Protein AF-A0A356X914-F1 (afdb_monomer_lite)

Foldseek 3Di:
DLPDPPDDPVVVCCQACNAPDPVGHHDDCVPVVSLVVVLVVVVCCCVVVVDQEDEAEPQRHHDPVSVVVSVVSNCVVPVNGYYHYDDPDDDPVVRLSPDDDDVPDD

pLDDT: mean 92.24, std 12.02, range [38.88, 98.75]

Secondary structure (DSSP, 8-state):
-TT-TT--HHHHHHHHSS-SSTTSPPP-TTSHHHHHHHHHHHHHHHHHHT-SEEEETTTTSS-HHHHHHHHHHHHHH-TT-EEEE----SSHHHHHTT-TT-TT--

Radius of gyration: 14.63 Å; chains: 1; bounding box: 41×31×37 Å

Structure (mmCIF, N/CA/C/O backbone):
data_AF-A0A356X914-F1
#
_entry.id   AF-A0A356X914-F1
#
loop_
_atom_site.group_PDB
_atom_site.id
_atom_site.type_symbol
_atom_site.label_atom_id
_atom_site.label_alt_id
_atom_site.label_comp_id
_atom_site.label_asym_id
_atom_site.label_entity_id
_atom_site.label_seq_id
_atom_site.pdbx_PDB_ins_code
_atom_site.Cartn_x
_atom_site.Cartn_y
_atom_site.Cartn_z
_atom_site.occupancy
_atom_site.B_iso_or_equiv
_atom_site.auth_seq_id
_atom_site.auth_comp_id
_atom_site.auth_asym_id
_atom_site.auth_atom_id
_atom_site.pdbx_PDB_model_num
ATOM 1 N N . TYR A 1 1 ? 14.286 -1.497 -5.632 1.00 61.72 1 TYR A N 1
ATOM 2 C CA . TYR A 1 1 ? 14.178 -0.160 -5.027 1.00 61.72 1 TYR A CA 1
ATOM 3 C C . TYR A 1 1 ? 14.052 -0.260 -3.510 1.00 61.72 1 TYR A C 1
ATOM 5 O O . TYR A 1 1 ? 15.075 -0.101 -2.871 1.00 61.72 1 TYR A O 1
ATOM 13 N N . GLY A 1 2 ? 12.900 -0.630 -2.929 1.00 66.56 2 GLY A N 1
ATOM 14 C CA . GLY A 1 2 ? 12.743 -0.671 -1.459 1.00 66.56 2 GLY A CA 1
ATOM 15 C C . GLY A 1 2 ? 13.758 -1.553 -0.718 1.00 66.56 2 GLY A C 1
ATOM 16 O O . GLY A 1 2 ? 14.367 -1.123 0.256 1.00 66.56 2 GLY A O 1
ATOM 17 N N . SER A 1 3 ? 14.010 -2.761 -1.228 1.00 77.44 3 SER A N 1
ATOM 18 C CA . SER A 1 3 ? 14.963 -3.714 -0.638 1.00 77.44 3 SER A CA 1
ATOM 19 C C . SER A 1 3 ? 16.279 -3.862 -1.420 1.00 77.44 3 SER A C 1
ATOM 21 O O . SER A 1 3 ? 17.091 -4.722 -1.082 1.00 77.44 3 SER A O 1
ATOM 23 N N . ASP A 1 4 ? 16.471 -3.109 -2.510 1.00 88.50 4 ASP A N 1
ATOM 24 C CA . ASP A 1 4 ? 17.637 -3.253 -3.396 1.00 88.50 4 ASP A CA 1
ATOM 25 C C . ASP A 1 4 ? 18.614 -2.091 -3.172 1.00 88.50 4 ASP A C 1
ATOM 27 O O . ASP A 1 4 ? 18.300 -0.966 -3.567 1.00 88.50 4 ASP A O 1
ATOM 31 N N . PRO A 1 5 ? 19.801 -2.342 -2.591 1.00 88.44 5 PRO A N 1
ATOM 32 C CA . PRO A 1 5 ? 20.778 -1.297 -2.293 1.00 88.44 5 PRO A CA 1
ATOM 33 C C . PRO A 1 5 ? 21.450 -0.701 -3.541 1.00 88.44 5 PRO A C 1
ATOM 35 O O . PRO A 1 5 ? 22.201 0.264 -3.416 1.00 88.44 5 PRO A O 1
ATOM 38 N N . TYR A 1 6 ? 21.223 -1.273 -4.726 1.00 94.12 6 TYR A N 1
ATOM 39 C CA . TYR A 1 6 ? 21.817 -0.836 -5.991 1.00 94.12 6 TYR A CA 1
ATOM 40 C C . TYR A 1 6 ? 20.777 -0.331 -6.998 1.00 94.12 6 TYR A C 1
ATOM 42 O O . TYR A 1 6 ? 21.103 -0.151 -8.173 1.00 94.12 6 TYR A O 1
ATOM 50 N N . ALA A 1 7 ? 19.536 -0.109 -6.555 1.00 93.06 7 ALA A N 1
ATOM 51 C CA . ALA A 1 7 ? 18.473 0.381 -7.418 1.00 93.06 7 ALA A CA 1
ATOM 52 C C . ALA A 1 7 ? 18.825 1.747 -8.022 1.00 93.06 7 ALA A C 1
ATOM 54 O O . ALA A 1 7 ? 19.342 2.632 -7.340 1.00 93.06 7 ALA A O 1
ATOM 55 N N . SER A 1 8 ? 18.516 1.926 -9.307 1.00 95.81 8 SER A N 1
ATOM 56 C CA . SER A 1 8 ? 18.663 3.221 -9.964 1.00 95.81 8 SER A CA 1
ATOM 57 C C . SER A 1 8 ? 17.478 4.137 -9.645 1.00 95.81 8 SER A C 1
ATOM 59 O O . SER A 1 8 ? 16.345 3.675 -9.464 1.00 95.81 8 SER A O 1
ATOM 61 N N . ASP A 1 9 ? 17.718 5.449 -9.641 1.00 93.88 9 ASP A N 1
ATOM 62 C CA . ASP A 1 9 ? 16.647 6.442 -9.494 1.00 93.88 9 ASP A CA 1
ATOM 63 C C . ASP A 1 9 ? 15.623 6.326 -10.629 1.00 93.88 9 ASP A C 1
ATOM 65 O O . ASP A 1 9 ? 14.424 6.452 -10.400 1.00 93.88 9 ASP A O 1
ATOM 69 N N . TYR A 1 10 ? 16.088 6.025 -11.846 1.00 95.12 10 TYR A N 1
ATOM 70 C CA . TYR A 1 10 ? 15.228 5.865 -13.018 1.00 95.12 10 TYR A CA 1
ATOM 71 C C . TYR A 1 10 ? 14.238 4.707 -12.857 1.00 95.12 10 TYR A C 1
ATOM 73 O O . TYR A 1 10 ? 13.049 4.874 -13.117 1.00 95.12 10 TYR A O 1
ATOM 81 N N . ASP A 1 11 ? 14.709 3.536 -12.421 1.00 95.00 11 ASP A N 1
ATOM 82 C CA . ASP A 1 11 ? 13.834 2.373 -12.243 1.00 95.00 11 ASP A CA 1
ATOM 83 C C . ASP A 1 11 ? 12.860 2.580 -11.077 1.00 95.00 11 ASP A C 1
ATOM 85 O O . ASP A 1 11 ? 11.711 2.148 -11.147 1.00 95.00 11 ASP A O 1
ATOM 89 N N . SER A 1 12 ? 13.304 3.276 -10.028 1.00 92.75 12 SER A N 1
ATOM 90 C CA . SER A 1 12 ? 12.478 3.614 -8.864 1.00 92.75 12 SER A CA 1
ATOM 91 C C . SER A 1 12 ? 11.362 4.596 -9.233 1.00 92.75 12 SER A C 1
ATOM 93 O O . SER A 1 12 ? 10.204 4.368 -8.895 1.00 92.75 12 SER A O 1
ATOM 95 N N . ASP A 1 13 ? 11.692 5.648 -9.987 1.00 93.25 13 ASP A N 1
ATOM 96 C CA . ASP A 1 13 ? 10.728 6.623 -10.503 1.00 93.25 13 ASP A CA 1
ATOM 97 C C . ASP A 1 13 ? 9.716 5.969 -11.448 1.00 93.25 13 ASP A C 1
ATOM 99 O O . ASP A 1 13 ? 8.511 6.164 -11.316 1.00 93.25 13 ASP A O 1
ATOM 103 N N . LYS A 1 14 ? 10.193 5.119 -12.359 1.00 94.25 14 LYS A N 1
ATOM 104 C CA . LYS A 1 14 ? 9.332 4.405 -13.301 1.00 94.25 14 LYS A CA 1
ATOM 105 C C . LYS A 1 14 ? 8.381 3.422 -12.616 1.00 94.25 14 LYS A C 1
ATOM 107 O O . LYS A 1 14 ? 7.283 3.216 -13.125 1.00 94.25 14 LYS A O 1
ATOM 112 N N . LEU A 1 15 ? 8.803 2.802 -11.514 1.00 93.62 15 LEU A N 1
ATOM 113 C CA . LEU A 1 15 ? 7.954 1.907 -10.730 1.00 93.62 15 LEU A CA 1
ATOM 114 C C . LEU A 1 15 ? 6.857 2.680 -9.990 1.00 93.62 15 LEU A C 1
ATOM 116 O O . LEU A 1 15 ? 5.715 2.238 -10.018 1.00 93.62 15 LEU A O 1
ATOM 120 N N . MET A 1 16 ? 7.204 3.803 -9.351 1.00 92.75 16 MET A N 1
ATOM 121 C CA . MET A 1 16 ? 6.286 4.506 -8.445 1.00 92.75 16 MET A CA 1
ATOM 122 C C . MET A 1 16 ? 5.425 5.585 -9.096 1.00 92.75 16 MET A C 1
ATOM 124 O O . MET A 1 16 ? 4.368 5.908 -8.579 1.00 92.75 16 MET A O 1
ATOM 128 N N . ASN A 1 17 ? 5.886 6.174 -10.199 1.00 93.56 17 ASN A N 1
ATOM 129 C CA . ASN A 1 17 ? 5.184 7.260 -10.892 1.00 93.56 17 ASN A CA 1
ATOM 130 C C . ASN A 1 17 ? 4.723 6.841 -12.299 1.00 93.56 17 ASN A C 1
ATOM 132 O O . ASN A 1 17 ? 4.225 7.656 -13.083 1.00 93.56 17 ASN A O 1
ATOM 136 N N . GLY A 1 18 ? 4.946 5.576 -12.661 1.00 94.12 18 GLY A N 1
ATOM 137 C CA . GLY A 1 18 ? 4.566 5.011 -13.945 1.00 94.12 18 GLY A CA 1
ATOM 138 C C . GLY A 1 18 ? 3.126 4.522 -13.935 1.00 94.12 18 GLY A C 1
ATOM 139 O O . GLY A 1 18 ? 2.719 3.771 -13.059 1.00 94.12 18 GLY A O 1
ATOM 140 N N . TRP A 1 19 ? 2.365 4.886 -14.964 1.00 97.00 19 TRP A N 1
ATOM 141 C CA . TRP A 1 19 ? 1.020 4.349 -15.148 1.00 97.00 19 TRP A CA 1
ATOM 142 C C . TRP A 1 19 ? 1.100 2.851 -15.414 1.00 97.00 19 TRP A C 1
ATOM 144 O O . TRP A 1 19 ? 1.900 2.410 -16.244 1.00 97.00 19 TRP A O 1
ATOM 154 N N . PHE A 1 20 ? 0.233 2.082 -14.755 1.00 94.81 20 PHE A N 1
ATOM 155 C CA . PHE A 1 20 ? 0.165 0.637 -14.959 1.00 94.81 20 PHE A CA 1
ATOM 156 C C . PHE A 1 20 ? -0.156 0.301 -16.425 1.00 94.81 20 PHE A C 1
ATOM 158 O O . PHE A 1 20 ? 0.525 -0.498 -17.069 1.00 94.81 20 PHE A O 1
ATOM 165 N N . VAL A 1 21 ? -1.169 0.981 -16.969 1.00 96.44 21 VAL A N 1
ATOM 166 C CA . VAL A 1 21 ? -1.584 0.965 -18.379 1.00 96.44 21 VAL A CA 1
ATOM 167 C C . VAL A 1 21 ? -2.098 2.355 -18.780 1.00 96.44 21 VAL A C 1
ATOM 169 O O . VAL A 1 21 ? -2.420 3.153 -17.897 1.00 96.44 21 VAL A O 1
ATOM 172 N N . PRO A 1 22 ? -2.219 2.678 -20.083 1.00 97.19 22 PRO A N 1
ATOM 173 C CA . PRO A 1 22 ? -2.700 3.989 -20.533 1.00 97.19 22 PRO A CA 1
ATOM 174 C C . PRO A 1 22 ? -4.076 4.398 -19.984 1.00 97.19 22 PRO A C 1
ATOM 176 O O . PRO A 1 22 ? -4.373 5.584 -19.894 1.00 97.19 22 PRO A O 1
ATOM 179 N N . GLU A 1 23 ? -4.920 3.435 -19.624 1.00 98.12 23 GLU A N 1
ATOM 180 C CA . GLU A 1 23 ? -6.267 3.660 -19.098 1.00 98.12 23 GLU A CA 1
ATOM 181 C C . GLU A 1 23 ? -6.318 3.796 -17.567 1.00 98.12 23 GLU A C 1
ATOM 183 O O . GLU A 1 23 ? -7.383 4.096 -17.026 1.00 98.12 23 GLU A O 1
ATOM 188 N N . MET A 1 24 ? -5.196 3.592 -16.866 1.00 97.44 24 MET A N 1
ATOM 189 C CA . MET A 1 24 ? -5.086 3.686 -15.406 1.00 97.44 24 MET A CA 1
ATOM 190 C C . MET A 1 24 ? -4.093 4.794 -15.023 1.00 97.44 24 MET A C 1
ATOM 192 O O . MET A 1 24 ? -2.913 4.505 -14.809 1.00 97.44 24 MET A O 1
ATOM 196 N N . PRO A 1 25 ? -4.549 6.064 -14.966 1.00 97.19 25 PRO A N 1
ATOM 197 C CA . PRO A 1 25 ? -3.731 7.178 -14.516 1.00 97.19 25 PRO A CA 1
ATOM 198 C C . PRO A 1 25 ? -3.171 6.957 -13.120 1.00 97.19 25 PRO A C 1
ATOM 200 O O . PRO A 1 25 ? -3.937 6.742 -12.181 1.00 97.19 25 PRO A O 1
ATOM 203 N N . ASP A 1 26 ? -1.852 7.063 -12.989 1.00 97.44 26 ASP A N 1
ATOM 204 C CA . ASP A 1 26 ? -1.209 6.931 -11.690 1.00 97.44 26 ASP A CA 1
ATOM 205 C C . ASP A 1 26 ? -1.479 8.159 -10.806 1.00 97.44 26 ASP A C 1
ATOM 207 O O . ASP A 1 26 ? -1.501 9.307 -11.272 1.00 97.44 26 ASP A O 1
ATOM 211 N N . LEU A 1 27 ? -1.746 7.909 -9.526 1.00 97.44 27 LEU A N 1
ATOM 212 C CA . LEU A 1 27 ? -2.146 8.929 -8.566 1.00 97.44 27 LEU A CA 1
ATOM 213 C C . LEU A 1 27 ? -0.917 9.456 -7.828 1.00 97.44 27 LEU A C 1
ATOM 215 O O . LEU A 1 27 ? -0.308 8.742 -7.047 1.00 97.44 27 LEU A O 1
ATOM 219 N N . ASN A 1 28 ? -0.602 10.741 -7.991 1.00 97.25 28 ASN A N 1
ATOM 220 C CA . ASN A 1 28 ? 0.541 11.353 -7.312 1.00 97.25 28 ASN A CA 1
ATOM 221 C C . ASN A 1 28 ? 0.311 11.497 -5.793 1.00 97.25 28 ASN A C 1
ATOM 223 O O . ASN A 1 28 ? -0.196 12.527 -5.336 1.00 97.25 28 ASN A O 1
ATOM 227 N N . GLN A 1 29 ? 0.730 10.503 -5.005 1.00 97.50 29 GLN A N 1
ATOM 228 C CA . GLN A 1 29 ? 0.526 10.506 -3.552 1.00 97.50 29 GLN A CA 1
ATOM 229 C C . GLN A 1 29 ? 1.464 11.462 -2.790 1.00 97.50 29 GLN A C 1
ATOM 231 O O . GLN A 1 29 ? 1.264 11.685 -1.602 1.00 97.50 29 GLN A O 1
ATOM 236 N N . LYS A 1 30 ? 2.423 12.114 -3.467 1.00 96.12 30 LYS A N 1
ATOM 237 C CA . LYS A 1 30 ? 3.222 13.216 -2.886 1.00 96.12 30 LYS A CA 1
ATOM 238 C C . LYS A 1 30 ? 2.450 14.533 -2.815 1.00 96.12 30 LYS A C 1
ATOM 240 O O . LYS A 1 30 ? 2.915 15.505 -2.225 1.00 96.12 30 LYS A O 1
ATOM 245 N N . ASN A 1 31 ? 1.286 14.609 -3.460 1.00 97.94 31 ASN A N 1
ATOM 246 C CA . ASN A 1 31 ? 0.363 15.714 -3.264 1.00 97.94 31 ASN A CA 1
ATOM 247 C C . ASN A 1 31 ? -0.457 15.465 -1.994 1.00 97.94 31 ASN A C 1
ATOM 249 O O . ASN A 1 31 ? -1.355 14.625 -1.999 1.00 97.94 31 ASN A O 1
ATOM 253 N N . GLU A 1 32 ? -0.192 16.246 -0.947 1.00 97.56 32 GLU A N 1
ATOM 254 C CA . GLU A 1 32 ? -0.850 16.128 0.363 1.00 97.56 32 GLU A CA 1
ATOM 255 C C . GLU A 1 32 ? -2.382 16.097 0.286 1.00 97.56 32 GLU A C 1
ATOM 257 O O . GLU A 1 32 ? -3.017 15.312 0.978 1.00 97.56 32 GLU A O 1
ATOM 262 N N . LEU A 1 33 ? -3.000 16.877 -0.611 1.00 98.38 33 LEU A N 1
ATOM 263 C CA . LEU A 1 33 ? -4.461 16.882 -0.749 1.00 98.38 33 LEU A CA 1
ATOM 264 C C . LEU A 1 33 ? -4.997 15.540 -1.258 1.00 98.38 33 LEU A C 1
ATOM 266 O O . LEU A 1 33 ? -6.076 15.108 -0.856 1.00 98.38 33 LEU A O 1
ATOM 270 N N . LEU A 1 34 ? -4.261 14.894 -2.165 1.00 98.12 34 LEU A N 1
ATOM 271 C CA . LEU A 1 34 ? -4.631 13.584 -2.688 1.00 98.12 34 LEU A CA 1
ATOM 272 C C . LEU A 1 34 ? -4.335 12.483 -1.667 1.00 98.12 34 LEU A C 1
ATOM 274 O O . LEU A 1 34 ? -5.162 11.590 -1.492 1.00 98.12 34 LEU A O 1
ATOM 278 N N . ALA A 1 35 ? -3.201 12.569 -0.970 1.00 98.38 35 ALA A N 1
ATOM 279 C CA . ALA A 1 35 ? -2.855 11.649 0.107 1.00 98.38 35 ALA A CA 1
ATOM 280 C C . ALA A 1 35 ? -3.935 11.643 1.201 1.00 98.38 35 ALA A C 1
ATOM 282 O O . ALA A 1 35 ? -4.492 10.586 1.512 1.00 98.38 35 ALA A O 1
ATOM 283 N N . ASP A 1 36 ? -4.297 12.828 1.701 1.00 98.62 36 ASP A N 1
ATOM 284 C CA . ASP A 1 36 ? -5.353 13.018 2.698 1.00 98.62 36 ASP A CA 1
ATOM 285 C C . ASP A 1 36 ? -6.692 12.468 2.206 1.00 98.62 36 ASP A C 1
ATOM 287 O O . ASP A 1 36 ? -7.394 11.779 2.946 1.00 98.62 36 ASP A O 1
ATOM 291 N N . TYR A 1 37 ? -7.040 12.735 0.943 1.00 98.75 37 TYR A N 1
ATOM 292 C CA . TYR A 1 37 ? -8.269 12.229 0.342 1.00 98.75 37 TYR A CA 1
ATOM 293 C C . TYR A 1 37 ? -8.337 10.698 0.381 1.00 98.75 37 TYR A C 1
ATOM 295 O O . TYR A 1 37 ? -9.356 10.141 0.787 1.00 98.75 37 TYR A O 1
ATOM 303 N N . LEU A 1 38 ? -7.267 10.010 -0.020 1.00 98.69 38 LEU A N 1
ATOM 304 C CA . LEU A 1 38 ? -7.229 8.547 -0.076 1.00 98.69 38 LEU A CA 1
ATOM 305 C C . LEU A 1 38 ? -7.241 7.911 1.325 1.00 98.69 38 LEU A C 1
ATOM 307 O O . LEU A 1 38 ? -7.936 6.915 1.543 1.00 98.69 38 LEU A O 1
ATOM 311 N N . ILE A 1 39 ? -6.530 8.502 2.290 1.00 98.75 39 ILE A N 1
ATOM 312 C CA . ILE A 1 39 ? -6.539 8.041 3.688 1.00 98.75 39 ILE A CA 1
ATOM 313 C C . ILE A 1 39 ? -7.938 8.207 4.290 1.00 98.75 39 ILE A C 1
ATOM 315 O O . ILE A 1 39 ? -8.513 7.250 4.811 1.00 98.75 39 ILE A O 1
ATOM 319 N N . GLN A 1 40 ? -8.539 9.390 4.145 1.00 98.75 40 GLN A N 1
ATOM 320 C CA . GLN A 1 40 ? -9.892 9.657 4.637 1.00 98.75 40 GLN A CA 1
ATOM 321 C C . GLN A 1 40 ? -10.930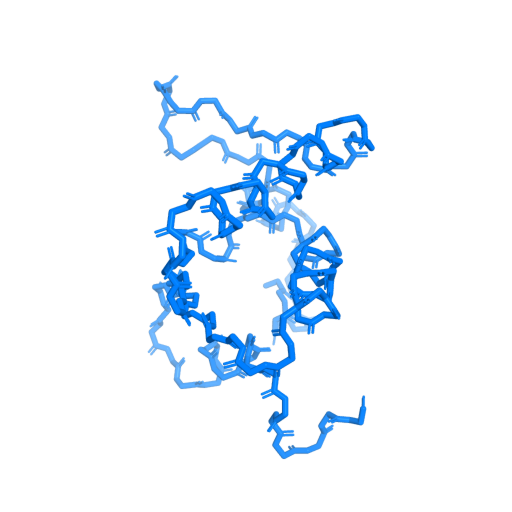 8.771 3.951 1.00 98.75 40 GLN A C 1
ATOM 323 O O . GLN A 1 40 ? -11.840 8.281 4.614 1.00 98.75 40 GLN A O 1
ATOM 328 N N . ASN A 1 41 ? -10.795 8.525 2.645 1.00 98.75 41 ASN A N 1
ATOM 329 C CA . ASN A 1 41 ? -11.664 7.602 1.922 1.00 98.75 41 ASN A CA 1
ATOM 330 C C . ASN A 1 41 ? -11.579 6.183 2.495 1.00 98.75 41 ASN A C 1
ATOM 332 O O . ASN A 1 41 ? -12.609 5.539 2.686 1.00 98.75 41 ASN A O 1
ATOM 336 N N . THR A 1 42 ? -10.366 5.728 2.813 1.00 98.62 42 THR A N 1
ATOM 337 C CA . THR A 1 42 ? -10.134 4.416 3.420 1.00 98.62 42 THR A CA 1
ATOM 338 C C . THR A 1 42 ? -10.829 4.313 4.776 1.00 98.62 42 THR A C 1
ATOM 340 O O . THR A 1 42 ? -11.654 3.423 4.974 1.00 98.62 42 THR A O 1
ATOM 343 N N . ILE A 1 43 ? -10.558 5.255 5.684 1.00 98.62 43 ILE A N 1
ATOM 344 C CA . ILE A 1 43 ? -11.164 5.291 7.025 1.00 98.62 43 ILE A CA 1
ATOM 345 C C . ILE A 1 43 ? -12.689 5.386 6.926 1.00 98.62 43 ILE A C 1
ATOM 347 O O . ILE A 1 43 ? -13.404 4.684 7.636 1.00 98.62 43 ILE A O 1
ATOM 351 N N . TRP A 1 44 ? -13.199 6.204 6.001 1.00 98.75 44 TRP A N 1
ATOM 352 C CA . TRP A 1 44 ? -14.633 6.331 5.767 1.00 98.75 44 TRP A CA 1
ATOM 353 C C . TRP A 1 44 ? -15.269 4.995 5.383 1.00 98.75 44 TRP A C 1
ATOM 355 O O . TRP A 1 44 ? -16.308 4.646 5.935 1.00 98.75 44 TRP A O 1
ATOM 365 N N . TRP A 1 45 ? -14.654 4.228 4.476 1.00 98.75 45 TRP A N 1
ATOM 366 C CA . TRP A 1 45 ? -15.175 2.917 4.088 1.00 98.75 45 TRP A CA 1
ATOM 367 C C . TRP A 1 45 ? -15.139 1.912 5.231 1.00 98.75 45 TRP A C 1
ATOM 369 O O . TRP A 1 45 ? -16.105 1.162 5.385 1.00 98.75 45 TRP A O 1
ATOM 379 N N . ILE A 1 46 ? -14.072 1.911 6.034 1.00 98.50 46 ILE A N 1
ATOM 380 C CA . ILE A 1 46 ? -13.971 1.054 7.219 1.00 98.50 46 ILE A CA 1
ATOM 381 C C . ILE A 1 46 ? -15.133 1.352 8.172 1.00 98.50 46 ILE A C 1
ATOM 383 O O . ILE A 1 46 ? -15.919 0.453 8.466 1.00 98.50 46 ILE A O 1
ATOM 387 N N . GLU A 1 47 ? -15.308 2.617 8.565 1.00 98.50 47 GLU A N 1
ATOM 388 C CA . GLU A 1 47 ? -16.356 3.022 9.509 1.00 98.50 47 GLU A CA 1
ATOM 389 C C . GLU A 1 47 ? -17.765 2.785 8.956 1.00 98.50 47 GLU A C 1
ATOM 391 O O . GLU A 1 47 ? -18.652 2.289 9.648 1.00 98.50 47 GLU A O 1
ATOM 396 N N . TYR A 1 48 ? -17.985 3.142 7.690 1.00 98.62 48 TYR A N 1
ATOM 397 C CA . TYR A 1 48 ? -19.301 3.070 7.068 1.00 98.62 48 TYR A CA 1
ATOM 398 C C . TYR A 1 48 ? -19.784 1.629 6.883 1.00 98.62 48 TYR A C 1
ATOM 400 O O . TYR A 1 48 ? -20.969 1.346 7.064 1.00 98.62 48 TYR A O 1
ATOM 408 N N . SER A 1 49 ? -18.885 0.727 6.482 1.00 98.38 49 SER A N 1
ATOM 409 C CA . SER A 1 49 ? -19.247 -0.650 6.127 1.00 98.38 49 SER A CA 1
ATOM 410 C C . SER A 1 49 ? -19.023 -1.663 7.248 1.00 98.38 49 SER A C 1
ATOM 412 O O . SER A 1 49 ? -19.638 -2.729 7.212 1.00 98.38 49 SER A O 1
ATOM 414 N N . GLY A 1 50 ? -18.184 -1.346 8.239 1.00 97.69 50 GLY A N 1
ATOM 415 C CA . GLY A 1 50 ? -17.856 -2.249 9.341 1.00 97.69 50 GLY A CA 1
ATOM 416 C C . GLY A 1 50 ? -17.046 -3.475 8.913 1.00 97.69 50 GLY A C 1
ATOM 417 O O . GLY A 1 50 ? -17.199 -4.536 9.512 1.00 97.69 50 GLY A O 1
ATOM 418 N N . ILE A 1 51 ? -16.240 -3.363 7.852 1.00 98.06 51 ILE A N 1
ATOM 419 C CA . ILE A 1 51 ? -15.292 -4.414 7.452 1.00 98.06 51 ILE A CA 1
ATOM 420 C C . ILE A 1 51 ? -14.189 -4.591 8.502 1.00 98.06 51 ILE A C 1
ATOM 422 O O . ILE A 1 51 ? -13.864 -3.656 9.224 1.00 98.06 51 ILE A O 1
ATOM 426 N N . ASP A 1 52 ? -13.578 -5.776 8.539 1.00 96.75 52 ASP A N 1
ATOM 427 C CA . ASP A 1 52 ? -12.527 -6.129 9.511 1.00 96.75 52 ASP A CA 1
ATOM 428 C C . ASP A 1 52 ? -11.098 -6.051 8.937 1.00 96.75 52 ASP A C 1
ATOM 430 O O . ASP A 1 52 ? -10.112 -6.279 9.644 1.00 96.75 52 ASP A O 1
ATOM 434 N N . GLY A 1 53 ? -10.963 -5.776 7.637 1.00 97.44 53 GLY A N 1
ATOM 435 C CA . GLY A 1 53 ? -9.660 -5.693 6.993 1.00 97.44 53 GLY A CA 1
ATOM 436 C C . GLY A 1 53 ? -9.698 -5.185 5.557 1.00 97.44 53 GLY A C 1
ATOM 437 O O . GLY A 1 53 ? -10.755 -5.113 4.927 1.00 97.44 53 GLY A O 1
ATOM 438 N N . ILE A 1 54 ? -8.517 -4.862 5.032 1.00 98.25 54 ILE A N 1
ATOM 439 C CA . ILE A 1 54 ? -8.304 -4.416 3.650 1.00 98.25 54 ILE A CA 1
ATOM 440 C C . ILE A 1 54 ? -7.341 -5.362 2.937 1.00 98.25 54 ILE A C 1
ATOM 442 O O . ILE A 1 54 ? -6.278 -5.694 3.455 1.00 98.25 54 ILE A O 1
ATOM 446 N N . ARG A 1 55 ? -7.686 -5.736 1.700 1.00 98.38 55 ARG A N 1
ATOM 447 C CA . ARG A 1 55 ? -6.716 -6.205 0.703 1.00 98.38 55 ARG A CA 1
ATOM 448 C C . ARG A 1 55 ? -6.282 -4.992 -0.115 1.00 98.38 55 ARG A C 1
ATOM 450 O O . ARG A 1 55 ? -7.103 -4.440 -0.844 1.00 98.38 55 ARG A O 1
ATOM 457 N N . MET A 1 56 ? -5.023 -4.584 0.009 1.00 97.88 56 MET A N 1
ATOM 458 C CA . MET A 1 56 ? -4.476 -3.421 -0.688 1.00 97.88 56 MET A CA 1
ATOM 459 C C . MET A 1 56 ? -3.849 -3.856 -2.013 1.00 97.88 56 MET A C 1
ATOM 461 O O . MET A 1 56 ? -2.901 -4.639 -2.036 1.00 97.88 56 MET A O 1
ATOM 465 N N . ASP A 1 57 ? -4.428 -3.378 -3.109 1.00 97.94 57 ASP A N 1
ATOM 466 C CA . ASP A 1 57 ? -4.021 -3.705 -4.476 1.00 97.94 57 ASP A CA 1
ATOM 467 C C . ASP A 1 57 ? -2.648 -3.117 -4.807 1.00 97.94 57 ASP A C 1
ATOM 469 O O . ASP A 1 57 ? -2.323 -2.014 -4.360 1.00 97.94 57 ASP A O 1
ATOM 473 N N . THR A 1 58 ? -1.866 -3.812 -5.639 1.00 95.44 58 THR A N 1
ATOM 474 C CA . THR A 1 58 ? -0.651 -3.246 -6.257 1.00 95.44 58 THR A CA 1
ATOM 475 C C . THR A 1 58 ? 0.333 -2.618 -5.251 1.00 95.44 58 THR A C 1
ATOM 477 O O . THR A 1 58 ? 0.903 -1.565 -5.506 1.00 95.44 58 THR A O 1
ATOM 480 N N . TYR A 1 59 ? 0.574 -3.256 -4.101 1.00 95.31 59 TYR A N 1
ATOM 481 C CA . TYR A 1 59 ? 1.260 -2.665 -2.934 1.00 95.31 59 TYR A CA 1
ATOM 482 C C . TYR A 1 59 ? 2.688 -2.155 -3.203 1.00 95.31 59 TYR A C 1
ATOM 484 O O . TYR A 1 59 ? 3.202 -1.319 -2.470 1.00 95.31 59 TYR A O 1
ATOM 492 N N . VAL A 1 60 ? 3.333 -2.652 -4.261 1.00 93.81 60 VAL A N 1
ATOM 493 C CA . VAL A 1 60 ? 4.699 -2.265 -4.658 1.00 93.81 60 VAL A CA 1
ATOM 494 C C . VAL A 1 60 ? 4.783 -0.969 -5.473 1.00 93.81 60 VAL A C 1
ATOM 496 O O . VAL A 1 60 ? 5.897 -0.499 -5.704 1.00 93.81 60 VAL A O 1
ATOM 499 N N . TYR A 1 61 ? 3.652 -0.436 -5.949 1.00 95.69 61 TYR A N 1
ATOM 500 C CA . TYR A 1 61 ? 3.610 0.712 -6.863 1.00 95.69 61 TYR A CA 1
ATOM 501 C C . TYR A 1 61 ? 3.450 2.063 -6.149 1.00 95.69 61 TYR A C 1
ATOM 503 O O . TYR A 1 61 ? 4.192 2.973 -6.498 1.00 95.69 61 TYR A O 1
ATOM 511 N N . PRO A 1 62 ? 2.556 2.243 -5.157 1.00 95.31 62 PRO A N 1
ATOM 512 C CA . PRO A 1 62 ? 2.415 3.537 -4.496 1.00 95.31 62 PRO A CA 1
ATOM 513 C C . PRO A 1 62 ? 3.700 4.002 -3.795 1.00 95.31 62 PRO A C 1
ATOM 515 O O . PRO A 1 62 ? 4.534 3.192 -3.381 1.00 95.31 62 PRO A O 1
ATOM 518 N N . ASP A 1 63 ? 3.826 5.316 -3.604 1.00 95.12 63 ASP A N 1
ATOM 519 C CA . ASP A 1 63 ? 4.924 5.915 -2.845 1.00 95.12 63 ASP A CA 1
ATOM 520 C C . ASP A 1 63 ? 5.030 5.309 -1.431 1.00 95.12 63 ASP A C 1
ATOM 522 O O . ASP A 1 63 ? 4.042 5.178 -0.702 1.00 95.12 63 ASP A O 1
ATOM 526 N N . GLN A 1 64 ? 6.245 4.918 -1.037 1.00 91.75 64 GLN A N 1
ATOM 527 C CA . GLN A 1 64 ? 6.474 4.166 0.201 1.00 91.75 64 GLN A CA 1
ATOM 528 C C . GLN A 1 64 ? 6.218 4.992 1.462 1.00 91.75 64 GLN A C 1
ATOM 530 O O . GLN A 1 64 ? 5.705 4.457 2.446 1.00 91.75 64 GLN A O 1
ATOM 535 N N . GLU A 1 65 ? 6.560 6.283 1.446 1.00 93.88 65 GLU A N 1
ATOM 536 C CA . GLU A 1 65 ? 6.332 7.169 2.589 1.00 93.88 65 GLU A CA 1
ATOM 537 C C . GLU A 1 65 ? 4.832 7.406 2.770 1.00 93.88 65 GLU A C 1
ATOM 539 O O . GLU A 1 65 ? 4.317 7.334 3.891 1.00 93.88 65 GLU A O 1
ATOM 544 N N . TYR A 1 66 ? 4.112 7.590 1.660 1.00 96.31 66 TYR A N 1
ATOM 545 C CA . TYR A 1 66 ? 2.655 7.631 1.667 1.00 96.31 66 TYR A CA 1
ATOM 546 C C . TYR A 1 66 ? 2.044 6.335 2.216 1.00 96.31 66 TYR A C 1
ATOM 548 O O . TYR A 1 66 ? 1.186 6.400 3.096 1.00 96.31 66 TYR A O 1
ATOM 556 N N . MET A 1 67 ? 2.483 5.159 1.755 1.00 96.25 67 MET A N 1
ATOM 557 C CA . MET A 1 67 ? 1.933 3.880 2.223 1.00 96.25 67 MET A CA 1
ATOM 558 C C . MET A 1 67 ? 2.208 3.629 3.705 1.00 96.25 67 MET A C 1
ATOM 560 O O . MET A 1 67 ? 1.326 3.142 4.414 1.00 96.25 67 MET A O 1
ATOM 564 N N . ALA A 1 68 ? 3.391 4.012 4.196 1.00 95.12 68 ALA A N 1
ATOM 565 C CA . ALA A 1 68 ? 3.715 3.954 5.617 1.00 95.12 68 ALA A CA 1
ATOM 566 C C . ALA A 1 68 ? 2.785 4.862 6.439 1.00 95.12 68 ALA A C 1
ATOM 568 O O . ALA A 1 68 ? 2.263 4.442 7.474 1.00 95.12 68 ALA A O 1
ATOM 569 N N . ARG A 1 69 ? 2.525 6.086 5.959 1.00 97.44 69 ARG A N 1
ATOM 570 C CA . ARG A 1 69 ? 1.565 7.010 6.576 1.00 97.44 69 ARG A CA 1
ATOM 571 C C . ARG A 1 69 ? 0.140 6.450 6.552 1.00 97.44 69 ARG A C 1
ATOM 573 O O . ARG A 1 69 ? -0.516 6.443 7.588 1.00 97.44 69 ARG A O 1
ATOM 580 N N . TRP A 1 70 ? -0.322 5.954 5.407 1.00 98.12 70 TRP A N 1
ATOM 581 C CA . TRP A 1 70 ? -1.657 5.380 5.240 1.00 98.12 70 TRP A CA 1
ATOM 582 C C . TRP A 1 70 ? -1.890 4.198 6.186 1.00 98.12 70 TRP A C 1
ATOM 584 O O . TRP A 1 70 ? -2.873 4.195 6.925 1.00 98.12 70 TRP A O 1
ATOM 594 N N . ALA A 1 71 ? -0.962 3.238 6.232 1.00 97.19 71 ALA A N 1
ATOM 595 C CA . ALA A 1 71 ? -1.072 2.082 7.118 1.00 97.19 71 ALA A CA 1
ATOM 596 C C . ALA A 1 71 ? -1.062 2.505 8.593 1.00 97.19 71 ALA A C 1
ATOM 598 O O . ALA A 1 71 ? -1.874 2.017 9.378 1.00 97.19 71 ALA A O 1
ATOM 599 N N . LYS A 1 72 ? -0.190 3.454 8.963 1.00 96.94 72 LYS A N 1
ATOM 600 C CA . LYS A 1 72 ? -0.140 4.011 10.316 1.00 96.94 72 LYS A CA 1
ATOM 601 C C . LYS A 1 72 ? -1.472 4.643 10.718 1.00 96.94 72 LYS A C 1
ATOM 603 O O . LYS A 1 72 ? -2.003 4.283 11.760 1.00 96.94 72 LYS A O 1
ATOM 608 N N . GLU A 1 73 ? -2.021 5.552 9.914 1.00 98.25 73 GLU A N 1
ATOM 609 C CA 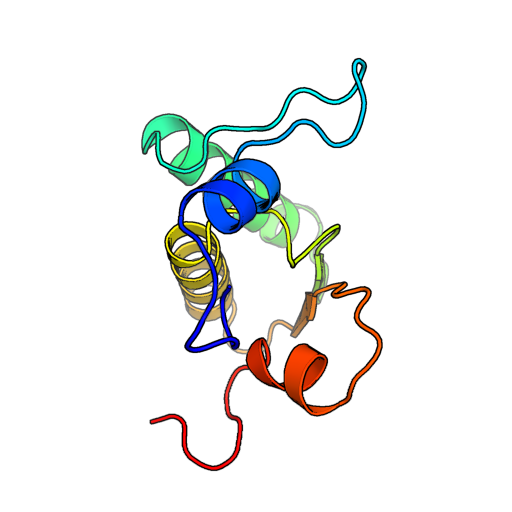. GLU A 1 73 ? -3.272 6.247 10.255 1.00 98.25 73 GLU A CA 1
ATOM 610 C C . GLU A 1 73 ? -4.467 5.278 10.331 1.00 98.25 73 GLU A C 1
ATOM 612 O O . GLU A 1 73 ? -5.306 5.400 11.226 1.00 98.25 73 GLU A O 1
ATOM 617 N N . VAL A 1 74 ? -4.520 4.266 9.455 1.00 98.06 74 VAL A N 1
ATOM 618 C CA . VAL A 1 74 ? -5.549 3.213 9.514 1.00 98.06 74 VAL A CA 1
ATOM 619 C C . VAL A 1 74 ? -5.428 2.386 10.798 1.00 98.06 74 VAL A C 1
ATOM 621 O O . VAL A 1 74 ? -6.434 2.163 11.471 1.00 98.06 74 VAL A O 1
ATOM 624 N N . LEU A 1 75 ? -4.221 1.949 11.169 1.00 96.56 75 LEU A N 1
ATOM 625 C CA . LEU A 1 75 ? -3.994 1.134 12.369 1.00 96.56 75 LEU A CA 1
ATOM 626 C C . LEU A 1 75 ? -4.112 1.945 13.671 1.00 96.56 75 LEU A C 1
ATOM 628 O O . LEU A 1 75 ? -4.509 1.397 14.695 1.00 96.56 75 LEU A O 1
ATOM 632 N N . GLU A 1 76 ? -3.829 3.249 13.651 1.00 97.31 76 GLU A N 1
ATOM 633 C CA . GLU A 1 76 ? -4.099 4.146 14.783 1.00 97.31 76 GLU A CA 1
ATOM 634 C C . GLU A 1 76 ? -5.607 4.316 15.016 1.00 97.31 76 GLU A C 1
ATOM 636 O O . GLU A 1 76 ? -6.056 4.299 16.165 1.00 97.31 76 GLU A O 1
ATOM 641 N N . ALA A 1 77 ? -6.398 4.437 13.944 1.00 97.69 77 ALA A N 1
ATOM 642 C CA . ALA A 1 77 ? -7.856 4.488 14.034 1.00 97.69 77 ALA A CA 1
ATOM 643 C C . ALA A 1 77 ? -8.465 3.130 14.434 1.00 97.69 77 ALA A C 1
ATOM 645 O O . ALA A 1 77 ? -9.418 3.087 15.216 1.00 97.69 77 ALA A O 1
ATOM 646 N N . TYR A 1 78 ? -7.893 2.024 13.945 1.00 97.44 78 TYR A N 1
ATOM 647 C CA . TYR A 1 78 ? -8.394 0.664 14.158 1.00 97.44 78 TYR A CA 1
ATOM 648 C C . TYR A 1 78 ? -7.258 -0.309 14.548 1.00 97.44 78 TYR A C 1
ATOM 650 O O . TYR A 1 78 ? -6.769 -1.067 13.712 1.00 97.44 78 TYR A O 1
ATOM 658 N N . PRO A 1 79 ? -6.865 -0.375 15.837 1.00 95.19 79 PRO A N 1
ATOM 659 C CA . PRO A 1 79 ? -5.678 -1.128 16.276 1.00 95.19 79 PRO A CA 1
ATOM 660 C C . PRO A 1 79 ? -5.703 -2.647 16.055 1.00 95.19 79 PRO A C 1
ATOM 662 O O . PRO A 1 79 ? -4.655 -3.283 16.074 1.00 95.19 79 PRO A O 1
ATOM 665 N N . ASN A 1 80 ? -6.886 -3.240 15.873 1.00 94.50 80 ASN A N 1
ATOM 666 C CA . ASN A 1 80 ? -7.048 -4.678 15.616 1.00 94.50 80 ASN A CA 1
ATOM 667 C C . ASN A 1 80 ? -7.344 -4.986 14.137 1.00 94.50 80 ASN A C 1
ATOM 669 O O . ASN A 1 80 ? -7.733 -6.108 13.812 1.00 94.50 80 ASN A O 1
ATOM 673 N N . PHE A 1 81 ? -7.237 -3.988 13.259 1.00 96.56 81 PHE A N 1
ATOM 674 C CA . PHE A 1 81 ? -7.543 -4.117 11.841 1.00 96.56 81 PHE A CA 1
ATOM 675 C C . PHE A 1 81 ? -6.430 -4.857 11.107 1.00 96.56 81 PHE A C 1
ATOM 677 O O . PHE A 1 81 ? -5.256 -4.719 11.449 1.00 96.56 81 PHE A O 1
ATOM 684 N N . ASN A 1 82 ? -6.786 -5.626 10.078 1.00 96.38 82 ASN A N 1
ATOM 685 C CA . ASN A 1 82 ? -5.798 -6.340 9.277 1.00 96.38 82 ASN A CA 1
ATOM 686 C C . ASN A 1 82 ? -5.660 -5.729 7.877 1.00 96.38 82 ASN A C 1
ATOM 688 O O . ASN A 1 82 ? -6.655 -5.430 7.215 1.00 96.38 82 ASN A O 1
ATOM 692 N N . ILE A 1 83 ? -4.424 -5.588 7.404 1.00 97.31 83 ILE A N 1
ATOM 693 C CA . ILE A 1 83 ? -4.104 -5.099 6.062 1.00 97.31 83 ILE A CA 1
ATOM 694 C C . ILE A 1 83 ? -3.253 -6.158 5.367 1.00 97.31 83 ILE A C 1
ATOM 696 O O . ILE A 1 83 ? -2.181 -6.519 5.844 1.00 97.31 83 ILE A O 1
ATOM 700 N N . VAL A 1 84 ? -3.722 -6.638 4.218 1.00 97.12 84 VAL A N 1
ATOM 701 C CA . VAL A 1 84 ? -2.990 -7.574 3.362 1.00 97.12 84 VAL A CA 1
ATOM 702 C C . VAL A 1 84 ? -2.614 -6.851 2.076 1.00 97.12 84 VAL A C 1
ATOM 704 O O . VAL A 1 84 ? -3.466 -6.620 1.217 1.00 97.12 84 VAL A O 1
ATOM 707 N N . GLY A 1 85 ? -1.346 -6.467 1.955 1.00 96.38 85 GLY A N 1
ATOM 708 C CA . GLY A 1 85 ? -0.797 -5.891 0.731 1.00 96.38 85 GLY A CA 1
ATOM 709 C C . GLY A 1 85 ? -0.545 -6.964 -0.324 1.00 96.38 85 GLY A C 1
ATOM 710 O O . GLY A 1 85 ? 0.019 -8.011 -0.028 1.00 96.38 85 GLY A O 1
ATOM 711 N N . GLU A 1 86 ? -0.961 -6.719 -1.562 1.00 96.75 86 GLU A N 1
A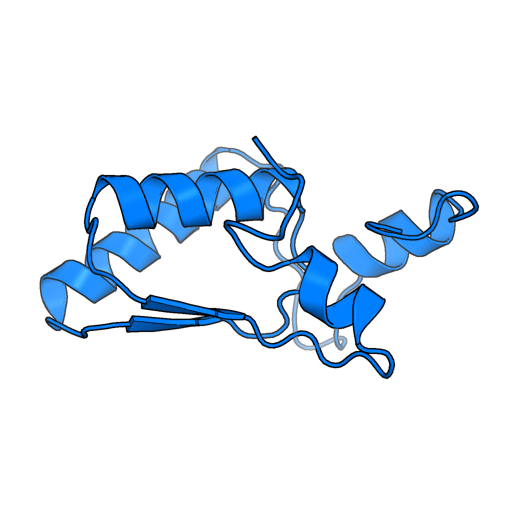TOM 712 C CA . GLU A 1 86 ? -0.547 -7.534 -2.699 1.00 96.75 86 GLU A CA 1
ATOM 713 C C . GLU A 1 86 ? 0.796 -7.030 -3.240 1.00 96.75 86 GLU A C 1
ATOM 715 O O . GLU A 1 86 ? 0.850 -6.085 -4.030 1.00 96.75 86 GLU A O 1
ATOM 720 N N . SER A 1 87 ? 1.887 -7.692 -2.866 1.00 92.56 87 SER A N 1
ATOM 721 C CA . SER A 1 87 ? 3.178 -7.545 -3.535 1.00 92.56 87 SER A CA 1
ATOM 722 C C . SER A 1 87 ? 3.442 -8.747 -4.434 1.00 92.56 87 SER A C 1
ATOM 724 O O . SER A 1 87 ? 3.822 -9.823 -3.993 1.00 92.56 87 SER A O 1
ATOM 726 N N . TRP A 1 88 ? 3.254 -8.593 -5.746 1.00 92.75 88 TRP A N 1
ATOM 727 C CA . TRP A 1 88 ? 3.550 -9.686 -6.674 1.00 92.75 88 TRP A CA 1
ATOM 728 C C . TRP A 1 88 ? 5.051 -9.759 -6.979 1.00 92.75 88 TRP A C 1
ATOM 730 O O . TRP A 1 88 ? 5.528 -9.345 -8.036 1.00 92.75 88 TRP A O 1
ATOM 740 N N . VAL A 1 89 ? 5.813 -10.298 -6.031 1.00 92.56 89 VAL A N 1
ATOM 741 C CA . VAL A 1 89 ? 7.263 -10.494 -6.131 1.00 92.56 89 VAL A CA 1
ATOM 742 C C . VAL A 1 89 ? 7.623 -11.977 -6.089 1.00 92.56 89 VAL A C 1
ATOM 744 O O . VAL A 1 89 ? 6.844 -12.830 -5.678 1.00 92.56 89 VAL A O 1
ATOM 747 N N . ASN A 1 90 ? 8.827 -12.307 -6.556 1.00 92.62 90 ASN A N 1
ATOM 748 C CA . ASN A 1 90 ? 9.242 -13.700 -6.761 1.00 92.62 90 ASN A CA 1
ATOM 749 C C . ASN A 1 90 ? 10.159 -14.245 -5.657 1.00 92.62 90 ASN A C 1
ATOM 751 O O . ASN A 1 90 ? 10.682 -15.352 -5.787 1.00 92.62 90 ASN A O 1
ATOM 755 N N . THR A 1 91 ? 10.418 -13.475 -4.599 1.00 91.81 91 THR A N 1
ATOM 756 C CA . THR A 1 91 ? 11.328 -13.884 -3.525 1.00 91.81 91 THR A CA 1
ATOM 757 C C . THR A 1 91 ? 10.737 -13.568 -2.159 1.00 91.81 91 THR A C 1
ATOM 759 O O . THR A 1 91 ? 10.117 -12.528 -1.960 1.00 91.81 91 THR A O 1
ATOM 762 N N . VAL A 1 92 ? 10.972 -14.465 -1.199 1.00 92.12 92 VAL A N 1
ATOM 763 C CA . VAL A 1 92 ? 10.529 -14.286 0.192 1.00 92.12 92 VAL A CA 1
ATOM 764 C C . VAL A 1 92 ? 11.072 -12.990 0.813 1.00 92.12 92 VAL A C 1
ATOM 766 O O . VAL A 1 92 ? 10.288 -12.294 1.446 1.00 92.12 92 VAL A O 1
ATOM 769 N N . PRO A 1 93 ? 12.353 -12.598 0.625 1.00 90.38 93 PRO A N 1
ATOM 770 C CA . PRO A 1 93 ? 12.845 -11.336 1.180 1.00 90.38 93 PRO A CA 1
ATOM 771 C C . PRO A 1 93 ? 12.161 -10.095 0.598 1.00 90.38 93 PRO A C 1
ATOM 773 O O . PRO A 1 93 ? 11.945 -9.135 1.327 1.00 90.38 93 PRO A O 1
ATOM 776 N N . ALA A 1 94 ? 11.819 -10.108 -0.696 1.00 90.12 94 ALA A N 1
ATOM 777 C CA . ALA A 1 94 ? 11.121 -8.985 -1.320 1.00 90.12 94 ALA A CA 1
ATOM 778 C C . ALA A 1 94 ? 9.678 -8.858 -0.813 1.00 90.12 94 ALA A C 1
ATOM 780 O O . ALA A 1 94 ? 9.181 -7.744 -0.694 1.00 90.12 94 ALA A O 1
ATOM 781 N N . GLU A 1 95 ? 9.027 -9.982 -0.503 1.00 92.31 95 GLU A N 1
ATOM 782 C CA . GLU A 1 95 ? 7.687 -10.004 0.093 1.00 92.31 95 GLU A CA 1
ATOM 783 C C . GLU A 1 95 ? 7.732 -9.525 1.550 1.00 92.31 95 GLU A C 1
ATOM 785 O O . GLU A 1 95 ? 7.014 -8.613 1.946 1.00 92.31 95 GLU A O 1
ATOM 790 N N . ALA A 1 96 ? 8.646 -10.095 2.341 1.00 91.19 96 ALA A N 1
ATOM 791 C CA . ALA A 1 96 ? 8.771 -9.821 3.770 1.00 91.19 96 ALA A CA 1
ATOM 792 C C . ALA A 1 96 ? 9.159 -8.369 4.090 1.00 91.19 96 ALA A C 1
ATOM 794 O O . ALA A 1 96 ? 8.893 -7.908 5.196 1.00 91.19 96 ALA A O 1
ATOM 795 N N . TYR A 1 97 ? 9.764 -7.649 3.139 1.00 90.12 97 TYR A N 1
ATOM 796 C CA . TYR A 1 97 ? 10.127 -6.236 3.282 1.00 90.12 97 TYR A CA 1
ATOM 797 C C . TYR A 1 97 ? 8.938 -5.344 3.679 1.00 90.12 97 TYR A C 1
ATOM 799 O O . TYR A 1 97 ? 9.123 -4.364 4.393 1.00 90.12 97 TYR A O 1
ATOM 807 N N . TRP A 1 98 ? 7.726 -5.684 3.234 1.00 90.62 98 TRP A N 1
ATOM 808 C CA . TRP A 1 98 ? 6.526 -4.866 3.434 1.00 90.62 98 TRP A CA 1
ATOM 809 C C . TRP A 1 98 ? 5.778 -5.144 4.736 1.00 90.62 98 TRP A C 1
ATOM 811 O O . TRP A 1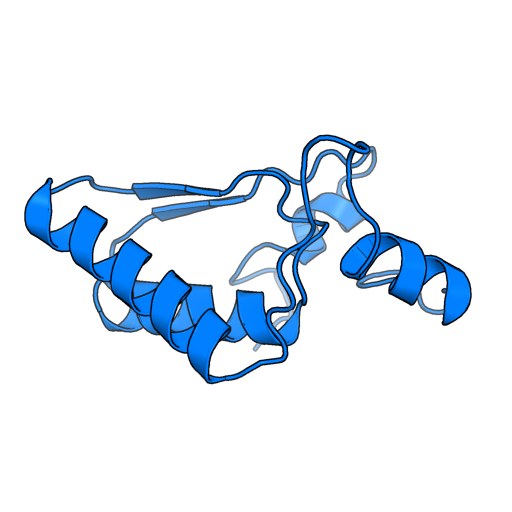 98 ? 4.852 -4.407 5.079 1.00 90.62 98 TRP A O 1
ATOM 821 N N . GLN A 1 99 ? 6.125 -6.219 5.443 1.00 90.81 99 GLN A N 1
ATOM 822 C CA . GLN A 1 99 ? 5.383 -6.634 6.623 1.00 90.81 99 GLN A CA 1
ATOM 823 C C . GLN A 1 99 ? 5.777 -5.785 7.837 1.00 90.81 99 GLN A C 1
ATOM 825 O O . GLN A 1 99 ? 6.954 -5.668 8.177 1.00 90.81 99 GLN A O 1
ATOM 830 N N . TYR A 1 100 ? 4.774 -5.241 8.527 1.00 77.19 100 TYR A N 1
ATOM 831 C CA . TYR A 1 100 ? 4.948 -4.667 9.861 1.00 77.19 100 TYR A CA 1
ATOM 832 C C . TYR A 1 100 ? 5.425 -5.761 10.839 1.00 77.19 100 TYR A C 1
ATOM 834 O O . TYR A 1 100 ? 4.909 -6.879 10.794 1.00 77.19 100 TYR A O 1
ATOM 842 N N . ASP A 1 101 ? 6.399 -5.453 11.702 1.00 68.81 101 ASP A N 1
ATOM 843 C CA . ASP A 1 101 ? 6.951 -6.375 12.719 1.00 68.81 101 ASP A CA 1
ATOM 844 C C . ASP A 1 101 ? 7.739 -7.589 12.163 1.00 68.81 101 ASP A C 1
ATOM 846 O O . ASP A 1 101 ? 7.636 -8.728 12.624 1.00 68.81 101 ASP A O 1
ATOM 850 N N . GLY A 1 102 ? 8.565 -7.370 11.134 1.00 56.22 102 GLY A N 1
ATOM 851 C CA . GLY A 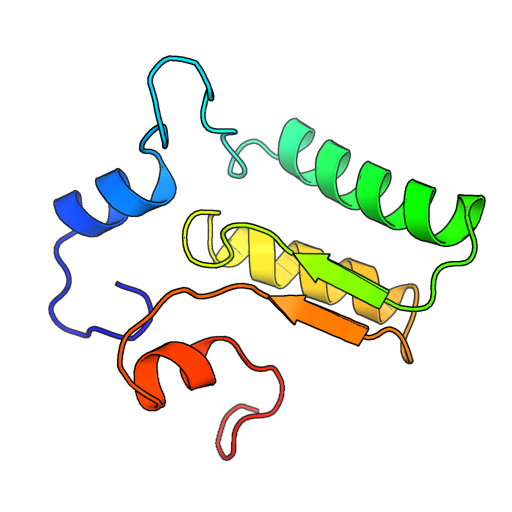1 102 ? 9.622 -8.325 10.788 1.00 56.22 102 GLY A CA 1
ATOM 852 C C . GLY A 1 102 ? 10.679 -8.424 11.907 1.00 56.22 102 GLY A C 1
ATOM 853 O O . GLY A 1 102 ? 10.986 -7.422 12.550 1.00 56.22 102 GLY A O 1
ATOM 854 N N . PRO A 1 103 ? 11.305 -9.590 12.161 1.00 43.62 103 PRO A N 1
ATOM 855 C CA . PRO A 1 103 ? 12.397 -9.665 13.131 1.00 43.62 103 PRO A CA 1
ATOM 856 C C . PRO A 1 103 ? 13.518 -8.678 12.756 1.00 43.62 103 PRO A C 1
ATOM 858 O O . PRO A 1 103 ? 14.209 -8.876 11.757 1.00 43.62 103 PRO A O 1
ATOM 861 N N . GLY A 1 104 ? 13.699 -7.630 13.570 1.00 44.91 104 GLY A N 1
ATOM 862 C CA . GLY A 1 104 ? 14.723 -6.594 13.381 1.00 44.91 104 GLY A CA 1
ATOM 863 C C . GLY A 1 104 ? 14.241 -5.236 12.850 1.00 44.91 104 GLY A C 1
ATOM 864 O O . GLY A 1 104 ? 15.093 -4.429 12.483 1.00 44.91 104 GLY A O 1
ATOM 865 N N . VAL A 1 105 ? 12.933 -4.968 12.807 1.00 46.47 105 VAL A N 1
ATOM 866 C CA . VAL A 1 105 ? 12.381 -3.612 12.623 1.00 46.47 105 VAL A CA 1
ATOM 867 C C . VAL A 1 105 ? 11.761 -3.139 13.941 1.00 46.47 105 VAL A C 1
ATOM 869 O O . VAL A 1 105 ? 10.736 -3.673 14.354 1.00 46.47 105 VAL A O 1
ATOM 872 N N . ASP A 1 106 ? 12.443 -2.195 14.605 1.00 38.88 106 ASP A N 1
ATOM 873 C CA . ASP A 1 106 ? 11.957 -1.433 15.773 1.00 38.88 106 ASP A CA 1
ATOM 874 C C . ASP A 1 106 ? 10.927 -0.365 15.356 1.00 38.88 106 ASP 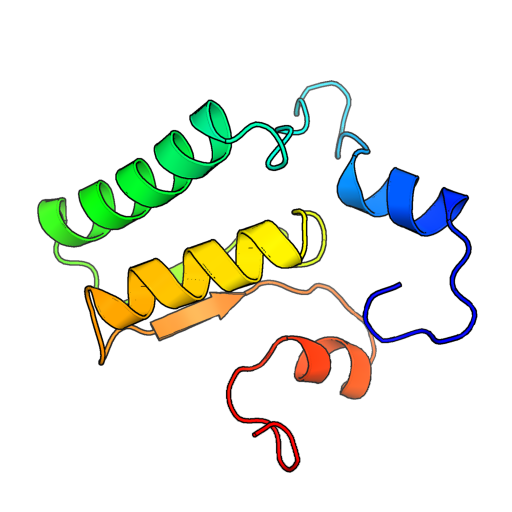A C 1
ATOM 876 O O . ASP A 1 106 ? 11.137 0.273 14.293 1.00 38.88 106 ASP A O 1
#

Sequence (106 aa):
YGSDPYASDYDSDKLMNGWFVPEMPDLNQKNELLADYLIQNTIWWIEYSGIDGIRMDTYVYPDQEYMARWAKEVLEAYPNFNIVGESWVNTVPAEAYWQYDGPGVD